Protein AF-A0A5N4BX49-F1 (afdb_monomer_lite)

Structure (mmCIF, N/CA/C/O backbone):
data_AF-A0A5N4BX49-F1
#
_entry.id   AF-A0A5N4BX49-F1
#
loop_
_atom_site.group_PDB
_atom_site.id
_atom_site.type_symbol
_atom_site.label_atom_id
_atom_site.label_alt_id
_atom_site.label_comp_id
_atom_site.label_asym_id
_atom_site.label_entity_id
_atom_site.label_seq_id
_atom_site.pdbx_PDB_ins_code
_atom_site.Cartn_x
_atom_site.Cartn_y
_atom_site.Cartn_z
_atom_site.occupancy
_atom_site.B_iso_or_equiv
_atom_site.auth_seq_id
_atom_site.auth_comp_id
_atom_site.auth_asym_id
_atom_site.auth_atom_id
_atom_site.pdbx_PDB_model_num
ATOM 1 N N . MET A 1 1 ? -0.668 6.015 39.588 1.00 76.19 1 MET A N 1
ATOM 2 C CA . MET A 1 1 ? -0.885 4.917 38.623 1.00 76.19 1 MET A CA 1
ATOM 3 C C . MET A 1 1 ? -1.974 4.041 39.209 1.00 76.19 1 MET A C 1
ATOM 5 O O . MET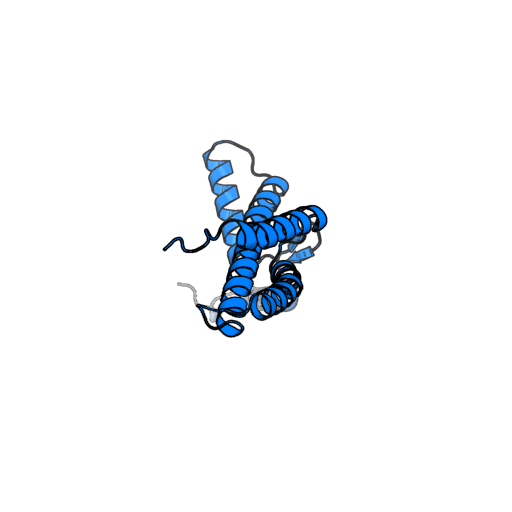 A 1 1 ? -1.855 3.705 40.378 1.00 76.19 1 MET A O 1
ATOM 9 N N . VAL A 1 2 ? -3.044 3.778 38.465 1.00 83.44 2 VAL A N 1
ATOM 10 C CA . VAL A 1 2 ? -4.118 2.864 38.890 1.00 83.44 2 VAL A CA 1
ATOM 11 C C . VAL A 1 2 ? -3.784 1.485 38.330 1.00 83.44 2 VAL A C 1
ATOM 13 O O . VAL A 1 2 ? -3.355 1.402 37.179 1.00 83.44 2 VAL A O 1
ATOM 16 N N . PHE A 1 3 ? -3.912 0.440 39.145 1.00 89.25 3 PHE A N 1
ATOM 17 C CA . PHE A 1 3 ? -3.689 -0.940 38.710 1.00 89.25 3 PHE A CA 1
ATOM 18 C C . PHE A 1 3 ? -4.985 -1.542 38.150 1.00 89.25 3 PHE A C 1
ATOM 20 O O . PHE A 1 3 ? -6.076 -1.150 38.557 1.00 89.25 3 PHE A O 1
ATOM 27 N N . GLU A 1 4 ? -4.867 -2.479 37.207 1.00 87.44 4 GLU A N 1
ATOM 28 C CA . GLU A 1 4 ? -6.012 -3.079 36.502 1.00 87.44 4 GLU A CA 1
ATOM 29 C C . GLU A 1 4 ? -7.017 -3.726 37.470 1.00 87.44 4 GLU A C 1
ATOM 31 O O . GLU A 1 4 ? -8.223 -3.587 37.304 1.00 87.44 4 GLU A O 1
ATOM 36 N N . ASP A 1 5 ? -6.526 -4.366 38.533 1.00 90.62 5 ASP A N 1
ATOM 37 C CA . ASP A 1 5 ? -7.321 -5.012 39.584 1.00 90.62 5 ASP A CA 1
ATOM 38 C C . ASP A 1 5 ? -8.099 -4.027 40.473 1.00 90.62 5 ASP A C 1
ATOM 40 O O . ASP A 1 5 ? -9.010 -4.432 41.193 1.00 90.62 5 ASP A O 1
ATOM 44 N N . GLN A 1 6 ? -7.773 -2.735 40.398 1.00 93.56 6 GLN A N 1
ATOM 45 C CA . GLN A 1 6 ? -8.472 -1.653 41.095 1.00 93.56 6 GLN A CA 1
ATOM 46 C C . GLN A 1 6 ? -9.583 -1.026 40.243 1.00 93.56 6 GLN A C 1
ATOM 48 O O . GLN A 1 6 ? -10.318 -0.166 40.733 1.00 93.56 6 GLN A O 1
ATOM 53 N N . LEU A 1 7 ? -9.709 -1.424 38.972 1.00 94.06 7 LEU A N 1
ATOM 54 C CA . LEU A 1 7 ? -10.776 -0.963 38.089 1.00 94.06 7 LEU A CA 1
ATOM 55 C C . LEU A 1 7 ? -12.075 -1.714 38.373 1.00 94.06 7 LEU A C 1
ATOM 57 O O . LEU A 1 7 ? -12.063 -2.893 38.723 1.00 94.06 7 LEU A O 1
ATOM 61 N N . ASP A 1 8 ? -13.204 -1.041 38.151 1.00 96.31 8 ASP A N 1
ATOM 62 C CA . ASP A 1 8 ? -14.521 -1.665 38.239 1.00 96.31 8 ASP A CA 1
ATOM 63 C C . ASP A 1 8 ? -14.583 -2.936 37.357 1.00 96.31 8 ASP A C 1
ATOM 65 O O . ASP A 1 8 ? -14.239 -2.876 36.171 1.00 96.31 8 ASP A O 1
ATOM 69 N N . PRO A 1 9 ? -15.025 -4.090 37.892 1.00 95.50 9 PRO A N 1
ATOM 70 C CA . PRO A 1 9 ? -15.043 -5.338 37.133 1.00 95.50 9 PRO A CA 1
ATOM 71 C C . PRO A 1 9 ? -15.864 -5.271 35.840 1.00 95.50 9 PRO A C 1
ATOM 73 O O . PRO A 1 9 ? -15.488 -5.897 34.848 1.00 95.50 9 PRO A O 1
ATOM 76 N N . LYS A 1 10 ? -16.954 -4.487 35.808 1.00 97.06 10 LYS A N 1
ATOM 77 C CA . LYS A 1 10 ? -17.750 -4.317 34.584 1.00 97.06 10 LYS A CA 1
ATOM 78 C C . LYS A 1 10 ? -16.995 -3.480 33.560 1.00 97.06 10 LYS A C 1
ATOM 80 O O . LYS A 1 10 ? -17.065 -3.783 32.375 1.00 97.06 10 LYS A O 1
ATOM 85 N N . PHE A 1 11 ? -16.247 -2.462 33.984 1.00 96.31 11 PHE A N 1
ATOM 86 C CA . PHE A 1 11 ? -15.372 -1.707 33.083 1.00 96.31 11 PHE A CA 1
ATOM 87 C C . PHE A 1 11 ? -14.301 -2.602 32.440 1.00 96.31 11 PHE A C 1
ATOM 89 O O . PHE A 1 11 ? -14.077 -2.519 31.230 1.00 96.31 11 PHE A O 1
ATOM 96 N N . GLN A 1 12 ? -13.684 -3.496 33.219 1.00 95.62 12 GLN A N 1
ATOM 97 C CA . GLN A 1 12 ? -12.710 -4.459 32.691 1.00 95.62 12 GLN A CA 1
ATOM 98 C C . GLN A 1 12 ? -13.349 -5.401 31.661 1.00 95.62 12 GLN A C 1
ATOM 100 O O . GLN A 1 12 ? -12.783 -5.639 30.595 1.00 95.62 12 GLN A O 1
ATOM 105 N N . GLU A 1 13 ? -14.541 -5.926 31.956 1.00 96.75 13 GLU A N 1
ATOM 106 C CA . GLU A 1 13 ? -15.299 -6.776 31.032 1.00 96.75 13 GLU A CA 1
ATOM 107 C C . GLU A 1 13 ? -15.642 -6.033 29.731 1.00 96.75 13 GLU A C 1
ATOM 109 O O . GLU A 1 13 ? -15.386 -6.538 28.638 1.00 96.75 13 GLU A O 1
ATOM 114 N N . GLN A 1 14 ? -16.146 -4.800 29.830 1.00 97.75 14 GLN A N 1
ATOM 115 C CA . GLN A 1 14 ? -16.474 -3.982 28.661 1.00 97.75 14 GLN A CA 1
ATOM 116 C C . GLN A 1 14 ? -15.241 -3.645 27.821 1.00 97.75 14 GLN A C 1
ATOM 118 O O . GLN A 1 14 ? -15.303 -3.715 26.596 1.00 97.75 14 GLN A O 1
ATOM 123 N N . THR A 1 15 ? -14.108 -3.344 28.455 1.00 96.50 15 THR A N 1
ATOM 124 C CA . THR A 1 15 ? -12.849 -3.075 27.746 1.00 96.50 15 THR A CA 1
ATOM 125 C C . THR A 1 15 ? -12.371 -4.311 26.985 1.00 96.50 15 THR A C 1
ATOM 127 O O . THR A 1 15 ? -11.992 -4.204 25.820 1.00 96.50 15 THR A O 1
ATOM 130 N N . LYS A 1 16 ? -12.463 -5.504 27.589 1.00 96.69 16 LYS A N 1
ATOM 131 C CA . LYS A 1 16 ? -12.139 -6.771 26.910 1.00 96.69 16 LYS A CA 1
ATOM 132 C C . LYS A 1 16 ? -13.050 -7.021 25.711 1.00 96.69 16 LYS A C 1
ATOM 134 O O . LYS A 1 16 ? -12.551 -7.357 24.640 1.00 96.69 16 LYS A O 1
ATOM 139 N N . ASN A 1 17 ? -14.356 -6.805 25.866 1.00 97.88 17 ASN A N 1
ATOM 140 C CA . ASN A 1 17 ? -15.322 -6.960 24.777 1.00 97.88 17 ASN A CA 1
ATOM 141 C C . ASN A 1 17 ? -15.053 -5.968 23.639 1.00 97.88 17 ASN A C 1
ATOM 143 O O . ASN A 1 17 ? -15.054 -6.356 22.472 1.00 97.88 17 ASN A O 1
ATOM 147 N N . PHE A 1 18 ? -14.755 -4.709 23.972 1.00 97.81 18 PHE A N 1
ATOM 148 C CA . PHE A 1 18 ? -14.369 -3.690 23.000 1.00 97.81 18 PHE A CA 1
ATOM 149 C C . PHE A 1 18 ? -13.102 -4.087 22.237 1.00 97.81 18 PHE A C 1
ATOM 151 O O . PHE A 1 18 ? -13.103 -4.086 21.008 1.00 97.81 18 PHE A O 1
ATOM 158 N N . CYS A 1 19 ? -12.033 -4.468 22.943 1.00 97.88 19 CYS A N 1
ATOM 159 C CA . CYS A 1 19 ? -10.797 -4.909 22.306 1.00 97.88 19 CYS A CA 1
ATOM 160 C C . CYS A 1 19 ? -11.042 -6.116 21.400 1.00 97.88 19 CYS A C 1
ATOM 162 O O . CYS A 1 19 ? -10.595 -6.099 20.257 1.00 97.88 19 CYS A O 1
ATOM 164 N N . SER A 1 20 ? -11.785 -7.121 21.879 1.00 98.12 20 SER A N 1
ATOM 165 C CA . SER A 1 20 ? -12.149 -8.290 21.076 1.00 98.12 20 SER A CA 1
ATOM 166 C C . SER A 1 20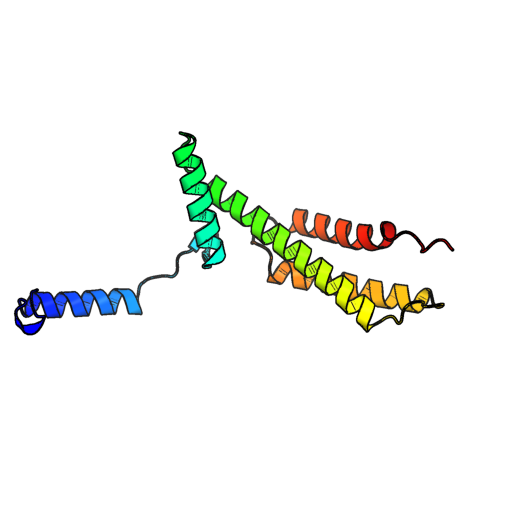 ? -12.806 -7.861 19.771 1.00 98.12 20 SER A C 1
ATOM 168 O O . SER A 1 20 ? -12.301 -8.221 18.717 1.00 98.12 20 SER A O 1
ATOM 170 N N . TYR A 1 21 ? -13.847 -7.028 19.840 1.00 98.00 21 TYR A N 1
ATOM 171 C CA . TYR A 1 21 ? -14.556 -6.525 18.665 1.00 98.00 21 TYR A CA 1
ATOM 172 C C . TYR A 1 21 ? -13.635 -5.790 17.681 1.00 98.00 21 TYR A C 1
ATOM 174 O O . TYR A 1 21 ? -13.710 -6.005 16.476 1.00 98.00 21 TYR A O 1
ATOM 182 N N . ILE A 1 22 ? -12.727 -4.938 18.166 1.00 98.06 22 ILE A N 1
ATOM 183 C CA . ILE A 1 22 ? -11.776 -4.251 17.282 1.00 98.06 22 ILE A CA 1
ATOM 184 C C . ILE A 1 22 ? -10.829 -5.248 16.601 1.00 98.06 22 ILE A C 1
ATOM 186 O O . ILE A 1 22 ? -10.563 -5.107 15.412 1.00 98.06 22 ILE A O 1
ATOM 190 N N . PHE A 1 23 ? -10.331 -6.263 17.309 1.00 97.06 23 PHE A N 1
ATOM 191 C CA . PHE A 1 23 ? -9.426 -7.252 16.716 1.00 97.06 23 PHE A CA 1
ATOM 192 C C . PHE A 1 23 ? -10.123 -8.221 15.755 1.00 97.06 23 PHE A C 1
ATOM 194 O O . PHE A 1 23 ? -9.472 -8.713 14.834 1.00 97.06 23 PHE A O 1
ATOM 201 N N . THR A 1 24 ? -11.412 -8.506 15.956 1.00 97.19 24 THR A N 1
ATOM 202 C CA . THR A 1 24 ? -12.162 -9.472 15.141 1.00 97.19 24 THR A CA 1
ATOM 203 C C . THR A 1 24 ? -12.906 -8.832 13.976 1.00 97.19 24 THR A C 1
ATOM 205 O O . THR A 1 24 ? -12.914 -9.393 12.884 1.00 97.19 24 THR A O 1
ATOM 208 N N . ASP A 1 25 ? -13.510 -7.661 14.184 1.00 96.75 25 ASP A N 1
ATOM 209 C CA . ASP A 1 25 ? -14.509 -7.096 13.270 1.00 96.75 25 ASP A CA 1
ATOM 210 C C . ASP A 1 25 ? -14.082 -5.767 12.629 1.00 96.75 25 ASP A C 1
ATOM 212 O O . ASP A 1 25 ? -14.727 -5.297 11.682 1.00 96.75 25 ASP A O 1
ATOM 216 N N . ALA A 1 26 ? -13.004 -5.126 13.103 1.00 95.06 26 ALA A N 1
ATOM 217 C CA . ALA A 1 26 ? -12.542 -3.890 12.482 1.00 95.06 26 ALA A CA 1
ATOM 218 C C . ALA A 1 26 ? -12.061 -4.152 11.050 1.00 95.06 26 ALA A C 1
ATOM 220 O O . ALA A 1 26 ? -11.151 -4.938 10.787 1.00 95.06 26 ALA A O 1
ATOM 221 N N . ARG A 1 27 ? -12.667 -3.441 10.098 1.00 93.94 27 ARG A N 1
ATOM 222 C CA . ARG A 1 27 ? -12.322 -3.563 8.682 1.00 93.94 27 ARG A CA 1
ATOM 223 C C . ARG A 1 27 ? -11.041 -2.808 8.366 1.00 93.94 27 ARG A C 1
ATOM 225 O O . ARG A 1 27 ? -10.838 -1.680 8.819 1.00 93.94 27 ARG A O 1
ATOM 232 N N . THR A 1 28 ? -10.225 -3.398 7.499 1.00 93.38 28 THR A N 1
ATOM 233 C CA . THR A 1 28 ? -9.092 -2.710 6.881 1.00 93.38 28 THR A CA 1
ATOM 234 C C . THR A 1 28 ? -9.571 -1.447 6.170 1.00 93.38 28 THR A C 1
ATOM 236 O O . THR A 1 28 ? -10.600 -1.444 5.491 1.00 93.38 28 THR A O 1
ATOM 239 N N . LYS A 1 29 ? -8.817 -0.356 6.320 1.00 92.56 29 LYS A N 1
ATOM 240 C CA . LYS A 1 29 ? -9.132 0.908 5.659 1.00 92.56 29 LYS A CA 1
ATOM 241 C C . LYS A 1 29 ? -9.034 0.745 4.143 1.00 92.56 29 LYS A C 1
ATOM 243 O O . LYS A 1 29 ? -8.000 0.323 3.626 1.00 92.56 29 LYS A O 1
ATOM 248 N N . THR A 1 30 ? -10.083 1.162 3.444 1.00 90.06 30 THR A N 1
ATOM 249 C CA . THR A 1 30 ? -10.109 1.237 1.982 1.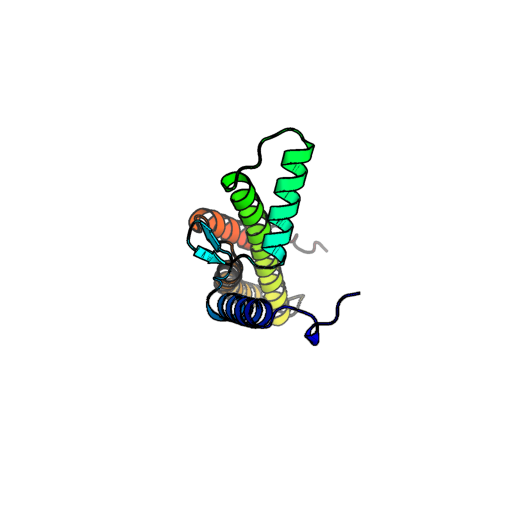00 90.06 30 THR A CA 1
ATOM 250 C C . THR A 1 30 ? -10.386 2.660 1.492 1.00 90.06 30 THR A C 1
ATOM 252 O O . THR A 1 30 ? -10.932 3.492 2.227 1.00 90.06 30 THR A O 1
ATOM 255 N N . LEU A 1 31 ? -9.982 2.935 0.253 1.00 85.56 31 LEU A N 1
ATOM 256 C CA . LEU A 1 31 ? -10.346 4.121 -0.526 1.00 85.56 31 LEU A CA 1
ATOM 257 C C . LEU A 1 31 ? -11.575 3.821 -1.399 1.00 85.56 31 LEU A C 1
ATOM 259 O O . LEU A 1 31 ? -12.211 2.770 -1.249 1.00 85.56 31 LEU A O 1
ATOM 263 N N . THR A 1 32 ? -11.917 4.751 -2.291 1.00 77.62 32 THR A N 1
ATOM 264 C CA . THR A 1 32 ? -12.882 4.518 -3.373 1.00 77.62 32 THR A CA 1
ATOM 265 C C . THR A 1 32 ? -12.526 3.232 -4.134 1.00 77.62 32 THR A C 1
ATOM 267 O O . THR A 1 32 ? -11.369 2.806 -4.156 1.00 77.62 32 THR A O 1
ATOM 270 N N . GLU A 1 33 ? -13.535 2.545 -4.677 1.00 72.12 33 GLU A N 1
ATOM 271 C CA . GLU A 1 33 ? -13.363 1.274 -5.407 1.00 72.12 33 GLU A CA 1
ATOM 272 C C . GLU A 1 33 ? -12.779 0.099 -4.588 1.00 72.12 33 GLU A C 1
ATOM 274 O O . GLU A 1 33 ? -12.348 -0.916 -5.142 1.00 72.12 33 GLU A O 1
ATOM 279 N N . GLY A 1 34 ? -12.765 0.205 -3.252 1.00 77.25 34 GLY A N 1
ATOM 280 C CA . GLY A 1 34 ? -12.343 -0.883 -2.361 1.00 77.25 34 GLY A CA 1
ATOM 281 C C . GLY A 1 34 ? -10.829 -1.100 -2.295 1.00 77.25 34 GLY A C 1
ATOM 282 O O . GLY A 1 34 ? -10.381 -2.149 -1.835 1.00 77.25 34 GLY A O 1
ATOM 283 N N . ILE A 1 35 ? -10.025 -0.126 -2.735 1.00 80.69 35 ILE A N 1
ATOM 284 C CA . ILE A 1 35 ? -8.561 -0.228 -2.706 1.00 80.69 35 ILE A CA 1
ATOM 285 C C . ILE A 1 35 ? -8.075 -0.185 -1.256 1.00 80.69 35 ILE A C 1
ATOM 287 O O . ILE A 1 35 ? -8.297 0.803 -0.555 1.00 80.69 35 ILE A O 1
ATOM 291 N N . MET A 1 36 ? -7.407 -1.246 -0.801 1.00 87.50 36 MET A N 1
ATOM 292 C CA . MET A 1 36 ? -6.842 -1.308 0.549 1.00 87.50 36 MET A CA 1
ATOM 293 C C . MET A 1 36 ? -5.706 -0.298 0.724 1.00 87.50 36 MET A C 1
ATOM 295 O O . MET A 1 36 ? -4.801 -0.206 -0.104 1.00 87.50 36 MET A O 1
ATOM 299 N N . VAL A 1 37 ? -5.727 0.434 1.837 1.00 89.62 37 VAL A N 1
ATOM 300 C CA . VAL A 1 37 ? -4.681 1.402 2.174 1.00 89.62 37 VAL A CA 1
ATOM 301 C C . VAL A 1 37 ? -3.504 0.681 2.826 1.00 89.62 37 VAL A C 1
ATOM 303 O O . VAL A 1 37 ? -3.617 0.151 3.930 1.00 89.62 37 VAL A O 1
ATOM 306 N N . THR A 1 38 ? -2.357 0.687 2.150 1.00 90.69 38 THR A N 1
ATOM 307 C CA . THR A 1 38 ? -1.083 0.195 2.696 1.00 90.69 38 THR A CA 1
ATOM 308 C C . THR A 1 38 ? -0.434 1.241 3.609 1.00 90.69 38 THR A C 1
ATOM 310 O O . THR A 1 38 ? -0.828 2.406 3.612 1.00 90.69 38 THR A O 1
ATOM 313 N N . GLY A 1 39 ? 0.613 0.871 4.355 1.00 92.19 39 GLY A N 1
ATOM 314 C CA . GLY A 1 39 ? 1.372 1.834 5.168 1.00 92.19 39 GLY A CA 1
ATOM 315 C C . GLY A 1 39 ? 1.983 2.979 4.344 1.00 92.19 39 GLY A C 1
ATOM 316 O O . GLY A 1 39 ? 1.910 4.139 4.750 1.00 92.19 39 GLY A O 1
ATOM 317 N N . LYS A 1 40 ? 2.518 2.675 3.150 1.00 89.62 40 LYS A N 1
ATOM 318 C CA . LYS A 1 40 ? 3.006 3.685 2.194 1.00 89.62 40 LYS A CA 1
ATOM 319 C C . LYS A 1 40 ? 1.863 4.592 1.729 1.00 89.62 40 LYS A C 1
ATOM 321 O O . LYS A 1 40 ? 2.008 5.810 1.780 1.00 89.62 40 LYS A O 1
ATOM 326 N N . GLY A 1 41 ? 0.716 4.007 1.378 1.00 90.12 41 GLY A N 1
ATOM 327 C CA . GLY A 1 41 ? -0.470 4.767 0.987 1.00 90.12 41 GLY A CA 1
ATOM 328 C C . GLY A 1 41 ? -0.968 5.693 2.097 1.00 90.12 41 GLY A C 1
ATOM 329 O O . GLY A 1 41 ? -1.228 6.867 1.850 1.00 90.12 41 GLY A O 1
ATOM 330 N N . LEU A 1 42 ? -1.017 5.209 3.341 1.00 93.81 42 LEU A N 1
ATOM 331 C CA . LEU A 1 42 ? -1.409 6.013 4.498 1.00 93.81 42 LEU A CA 1
ATOM 332 C C . LEU A 1 42 ? -0.460 7.195 4.714 1.00 93.81 42 LEU A C 1
ATOM 334 O O . LEU A 1 42 ? -0.926 8.305 4.961 1.00 93.81 42 LEU A O 1
ATOM 338 N N . ARG A 1 43 ? 0.857 6.981 4.584 1.00 94.44 43 ARG A N 1
ATOM 339 C CA . ARG A 1 43 ? 1.850 8.060 4.672 1.00 94.44 43 ARG A CA 1
ATOM 340 C C . ARG A 1 43 ? 1.573 9.149 3.638 1.00 94.44 43 ARG A C 1
ATOM 342 O O . ARG A 1 43 ? 1.553 10.318 4.009 1.00 94.44 43 ARG A O 1
ATOM 349 N N . THR A 1 44 ? 1.344 8.777 2.380 1.00 91.94 44 THR A N 1
ATOM 350 C CA . THR A 1 44 ? 1.030 9.736 1.312 1.00 91.94 44 THR A CA 1
ATOM 351 C C . THR A 1 44 ? -0.227 10.533 1.643 1.00 91.94 44 THR A C 1
ATOM 353 O O . THR A 1 44 ? -0.186 11.758 1.614 1.00 91.94 44 THR A O 1
ATOM 356 N N . LEU A 1 45 ? -1.309 9.863 2.059 1.00 93.06 45 LEU A N 1
ATOM 357 C CA . LEU A 1 45 ? -2.561 10.529 2.439 1.00 93.06 45 LEU A CA 1
ATOM 358 C C . LEU A 1 45 ? -2.356 11.531 3.585 1.00 93.06 45 LEU A C 1
ATOM 360 O O . LEU A 1 45 ? -2.845 12.656 3.513 1.00 93.06 45 LEU A O 1
ATOM 364 N N . VAL A 1 46 ? -1.619 11.142 4.632 1.00 95.12 46 VAL A N 1
ATOM 365 C CA . VAL A 1 46 ? -1.327 12.015 5.780 1.00 95.12 46 VAL A CA 1
ATOM 366 C C . VAL A 1 46 ? -0.529 13.243 5.348 1.00 95.12 46 VAL A C 1
ATOM 368 O O . VAL A 1 46 ? -0.903 14.354 5.712 1.00 95.12 46 VAL A O 1
ATOM 371 N N . VAL A 1 47 ? 0.533 13.061 4.557 1.00 95.06 47 VAL A N 1
ATOM 372 C CA . VAL A 1 47 ? 1.360 14.172 4.057 1.00 95.06 47 VAL A CA 1
ATOM 373 C C . VAL A 1 47 ? 0.525 15.116 3.194 1.00 95.06 47 VAL A C 1
ATOM 375 O O . VAL A 1 47 ? 0.476 16.307 3.482 1.00 95.06 47 VAL A O 1
ATOM 378 N N . THR A 1 48 ? -0.222 14.593 2.215 1.00 93.88 48 THR A N 1
ATOM 379 C CA . THR A 1 48 ? -1.066 15.416 1.336 1.00 93.88 48 THR A CA 1
ATOM 380 C C . THR A 1 48 ? -2.100 16.219 2.123 1.00 93.88 48 THR A C 1
ATOM 382 O O . THR A 1 48 ? -2.315 17.399 1.838 1.00 93.88 48 THR A O 1
ATOM 385 N N . TYR A 1 49 ? -2.732 15.618 3.134 1.00 95.38 49 TYR A N 1
ATOM 386 C CA . TYR A 1 49 ? -3.683 16.338 3.975 1.00 95.38 49 TYR A CA 1
ATOM 387 C C . TYR A 1 49 ? -3.024 17.415 4.830 1.00 95.38 49 TYR A C 1
ATOM 389 O O . TYR A 1 49 ? -3.546 18.527 4.878 1.00 95.38 49 TYR A O 1
ATOM 397 N N . LEU A 1 50 ? -1.888 17.125 5.467 1.00 96.31 50 LEU A N 1
ATOM 398 C CA . LEU A 1 50 ? -1.171 18.113 6.272 1.00 96.31 50 LEU A CA 1
ATOM 399 C C . LEU A 1 50 ? -0.693 19.293 5.425 1.00 96.31 50 LEU A C 1
ATOM 401 O O . LEU A 1 50 ? -0.916 20.435 5.817 1.00 96.31 50 LEU A O 1
ATOM 405 N N . ASP A 1 51 ? -0.123 19.041 4.249 1.00 95.75 51 ASP A N 1
ATOM 406 C CA . ASP A 1 51 ? 0.327 20.099 3.339 1.00 95.75 51 ASP A CA 1
ATOM 407 C C . ASP A 1 51 ? -0.848 20.972 2.875 1.00 95.75 51 ASP A C 1
ATOM 409 O O . ASP A 1 51 ? -0.763 22.202 2.878 1.00 95.75 51 ASP A O 1
ATOM 413 N N . THR A 1 52 ? -1.989 20.346 2.563 1.00 95.31 52 THR A N 1
ATOM 414 C CA . THR A 1 52 ? -3.209 21.067 2.169 1.00 95.31 52 THR A CA 1
ATOM 415 C C . THR A 1 52 ? -3.717 21.958 3.307 1.00 95.31 52 THR A C 1
ATOM 417 O O . THR A 1 52 ? -3.973 23.140 3.078 1.00 95.31 52 THR A O 1
ATOM 420 N N . ILE A 1 53 ? -3.788 21.440 4.541 1.00 96.50 53 ILE A N 1
ATOM 421 C CA . ILE A 1 53 ? -4.200 22.214 5.728 1.00 96.50 53 ILE A CA 1
ATOM 422 C C . ILE A 1 53 ? -3.237 23.374 5.979 1.00 96.50 53 ILE A C 1
ATOM 424 O O . ILE A 1 53 ? -3.674 24.508 6.167 1.00 96.50 53 ILE A O 1
ATOM 428 N N . ASN A 1 54 ? -1.930 23.106 5.950 1.00 97.75 54 ASN A N 1
ATOM 429 C CA . ASN A 1 54 ? -0.896 24.107 6.205 1.00 97.75 54 ASN A CA 1
ATOM 430 C C . ASN A 1 54 ? -0.888 25.221 5.147 1.00 97.75 54 ASN A C 1
ATOM 432 O O . ASN A 1 54 ? -0.500 26.346 5.448 1.00 97.75 54 ASN A O 1
ATOM 436 N N . SER A 1 55 ? -1.360 24.935 3.930 1.00 97.06 55 SER A N 1
ATOM 437 C CA . SER A 1 55 ? -1.552 25.935 2.872 1.00 97.06 55 SER A CA 1
ATOM 438 C C . SER A 1 55 ? -2.831 26.779 3.018 1.00 97.06 55 SER A C 1
ATOM 440 O O . SER A 1 55 ? -3.038 27.715 2.249 1.00 97.06 55 SER A O 1
ATOM 442 N N . GLY A 1 56 ? -3.705 26.462 3.981 1.00 95.75 56 GLY A N 1
ATOM 443 C CA . GLY A 1 56 ? -5.007 27.113 4.172 1.00 95.75 56 GLY A CA 1
ATOM 444 C C . GLY A 1 56 ? -6.119 26.598 3.247 1.00 95.75 56 GLY A C 1
ATOM 445 O O . GLY A 1 56 ? -7.238 27.109 3.287 1.00 95.75 56 GLY A O 1
ATOM 446 N N . ALA A 1 57 ? -5.836 25.586 2.424 1.00 96.31 57 ALA A N 1
ATOM 447 C CA . ALA A 1 57 ? -6.818 24.932 1.569 1.00 96.31 57 ALA A CA 1
ATOM 448 C C . ALA A 1 57 ? -7.588 23.829 2.321 1.00 96.31 57 ALA A C 1
ATOM 450 O O . ALA A 1 57 ? -7.174 23.341 3.371 1.00 96.31 57 ALA A O 1
ATOM 451 N N . VAL A 1 58 ? -8.729 23.411 1.764 1.00 95.38 58 VAL A N 1
ATOM 452 C CA . VAL A 1 58 ? -9.567 22.349 2.344 1.00 95.38 58 VAL A CA 1
ATOM 453 C C . VAL A 1 58 ? -9.122 20.981 1.811 1.00 95.38 58 VAL A C 1
ATOM 455 O O . VAL A 1 58 ? -9.186 20.767 0.597 1.00 95.38 58 VAL A O 1
ATOM 458 N N . PRO A 1 59 ? -8.727 20.035 2.682 1.00 94.06 59 PRO A N 1
ATOM 459 C CA . PRO A 1 59 ? -8.424 18.662 2.290 1.00 94.06 59 PRO A CA 1
ATOM 460 C C . PRO A 1 59 ? -9.627 17.973 1.655 1.00 94.06 59 PRO A C 1
ATOM 462 O O . PRO A 1 59 ? -10.716 17.951 2.230 1.00 94.06 59 PRO A O 1
ATOM 465 N N . ARG A 1 60 ? -9.420 17.377 0.482 1.00 91.38 60 ARG A N 1
ATOM 466 C CA . ARG A 1 60 ? -10.425 16.573 -0.220 1.00 91.38 60 ARG A CA 1
ATOM 467 C C . ARG A 1 60 ? -9.882 15.179 -0.467 1.00 91.38 60 ARG A C 1
ATOM 469 O O . ARG A 1 60 ? -8.709 15.034 -0.817 1.00 91.38 60 ARG A O 1
ATOM 476 N N . LEU A 1 61 ? -10.728 14.171 -0.269 1.00 87.38 61 LEU A N 1
ATOM 477 C CA . LEU A 1 61 ? -10.335 12.774 -0.437 1.00 87.38 61 LEU A CA 1
ATOM 478 C C . LEU A 1 61 ? -9.925 12.504 -1.881 1.00 87.38 61 LEU A C 1
ATOM 480 O O . LEU A 1 61 ? -8.921 11.843 -2.109 1.00 87.38 61 LEU A O 1
ATOM 484 N N . GLU A 1 62 ? -10.663 13.065 -2.831 1.00 86.25 62 GLU A N 1
ATOM 485 C CA . GLU A 1 62 ? -10.448 12.901 -4.265 1.00 86.25 62 GLU A CA 1
ATOM 486 C C . GLU A 1 62 ? -9.032 13.344 -4.646 1.00 86.25 62 GLU A C 1
ATOM 488 O O . GLU A 1 62 ? -8.275 12.564 -5.210 1.00 86.25 62 GLU A O 1
ATOM 493 N N . ASN A 1 63 ? -8.619 14.541 -4.214 1.00 85.62 63 ASN A N 1
ATOM 494 C CA . ASN A 1 63 ? -7.278 15.064 -4.486 1.00 85.62 63 ASN A CA 1
ATOM 495 C C . ASN A 1 63 ? -6.177 14.179 -3.879 1.00 85.62 63 ASN A C 1
ATOM 497 O O . ASN A 1 63 ? -5.144 13.955 -4.504 1.00 85.62 63 ASN A O 1
ATOM 501 N N . ALA A 1 64 ? -6.384 13.674 -2.660 1.00 87.62 64 ALA A N 1
ATOM 502 C CA . ALA A 1 64 ? -5.412 12.809 -1.995 1.00 87.62 64 ALA A CA 1
ATOM 503 C C . ALA A 1 64 ? -5.307 11.430 -2.668 1.00 87.62 64 ALA A C 1
ATOM 505 O O . ALA A 1 64 ? -4.210 10.881 -2.777 1.00 87.62 64 ALA A O 1
ATOM 506 N N . VAL A 1 65 ? -6.432 10.888 -3.149 1.00 86.62 65 VAL A N 1
ATOM 507 C CA . VAL A 1 65 ? -6.476 9.646 -3.932 1.00 86.62 65 VAL A CA 1
ATOM 508 C C . VAL A 1 65 ? -5.765 9.830 -5.271 1.00 86.62 65 VAL A C 1
ATOM 510 O O . VAL A 1 65 ? -4.931 8.994 -5.603 1.00 86.62 65 VAL A O 1
ATOM 513 N N . THR A 1 66 ? -5.996 10.934 -5.986 1.00 85.06 66 THR A N 1
ATOM 514 C CA . THR A 1 66 ? -5.305 11.231 -7.252 1.00 85.06 66 THR A CA 1
ATOM 515 C C . THR A 1 66 ? -3.790 11.340 -7.063 1.00 85.06 66 THR A C 1
ATOM 517 O O . THR A 1 66 ? -3.031 10.707 -7.795 1.00 85.06 66 THR A O 1
ATOM 520 N N . THR A 1 67 ? -3.321 12.075 -6.047 1.00 86.12 67 THR A N 1
ATOM 521 C CA . THR A 1 67 ? -1.882 12.166 -5.733 1.00 86.12 67 THR A CA 1
ATOM 522 C C . THR A 1 67 ? -1.288 10.795 -5.404 1.00 86.12 67 THR A C 1
ATOM 524 O O . THR A 1 67 ? -0.188 10.460 -5.847 1.00 86.12 67 THR A O 1
ATOM 527 N N . LEU A 1 68 ? -2.015 9.975 -4.637 1.00 87.81 68 LEU A N 1
ATOM 528 C CA . LEU A 1 68 ? -1.593 8.613 -4.328 1.00 87.81 68 LEU A CA 1
ATOM 529 C C . LEU A 1 68 ? -1.504 7.748 -5.592 1.00 87.81 68 LEU A C 1
ATOM 531 O O . LEU A 1 68 ? -0.513 7.040 -5.766 1.00 87.81 68 LEU A O 1
ATOM 535 N N . ALA A 1 69 ? -2.501 7.826 -6.474 1.00 84.38 69 ALA A N 1
ATOM 536 C CA . ALA A 1 69 ? -2.531 7.079 -7.724 1.00 84.38 69 ALA A CA 1
ATOM 537 C C . ALA A 1 69 ? -1.334 7.437 -8.610 1.00 84.38 69 ALA A C 1
ATOM 539 O O . ALA A 1 69 ? -0.622 6.545 -9.063 1.00 84.38 69 ALA A O 1
ATOM 540 N N . GLN A 1 70 ? -1.048 8.729 -8.783 1.00 82.69 70 GLN A N 1
ATOM 541 C CA . GLN A 1 70 ? 0.112 9.208 -9.539 1.00 82.69 70 GLN A CA 1
ATOM 542 C C . GLN A 1 70 ? 1.432 8.657 -8.986 1.00 82.69 70 GLN A C 1
ATOM 544 O O . GLN A 1 70 ? 2.258 8.153 -9.748 1.00 82.69 70 GLN A O 1
ATOM 549 N N . LEU A 1 71 ? 1.623 8.704 -7.663 1.00 85.62 71 LEU A N 1
ATOM 550 C CA . LEU A 1 71 ? 2.854 8.232 -7.027 1.00 85.62 71 LEU A CA 1
ATOM 551 C C . LEU A 1 71 ? 3.032 6.712 -7.151 1.00 85.62 71 LEU A C 1
ATOM 553 O O . LEU A 1 71 ? 4.127 6.240 -7.458 1.00 85.62 71 LEU A O 1
ATOM 557 N N . GLU A 1 72 ? 1.978 5.934 -6.896 1.00 84.00 72 GLU A N 1
ATOM 558 C CA . GLU A 1 72 ? 2.045 4.472 -7.000 1.00 84.00 72 GLU A CA 1
ATOM 559 C C . GLU A 1 72 ? 2.187 4.015 -8.459 1.00 84.00 72 GLU A C 1
ATOM 561 O O . GLU A 1 72 ? 2.995 3.133 -8.740 1.00 84.00 72 GLU A O 1
ATOM 566 N N . ASN A 1 73 ? 1.499 4.661 -9.405 1.00 83.62 73 ASN A N 1
ATOM 567 C CA . ASN A 1 73 ? 1.619 4.354 -10.832 1.00 83.62 73 ASN A CA 1
ATOM 568 C C . ASN A 1 73 ? 3.003 4.704 -11.385 1.00 83.62 73 ASN A C 1
ATOM 570 O O . ASN A 1 73 ? 3.575 3.913 -12.129 1.00 83.62 73 ASN A O 1
ATOM 574 N N . SER A 1 74 ? 3.582 5.837 -10.982 1.00 83.19 74 SER A N 1
ATOM 575 C CA . SER A 1 74 ? 4.962 6.186 -11.339 1.00 83.19 74 SER A CA 1
ATOM 576 C C . SER A 1 74 ? 5.963 5.165 -10.786 1.00 83.19 74 SER A C 1
ATOM 578 O O . SER A 1 74 ? 6.849 4.710 -11.509 1.00 83.19 74 SER A O 1
ATOM 580 N N . ALA A 1 75 ? 5.782 4.721 -9.539 1.00 84.88 75 ALA A N 1
ATOM 581 C CA . ALA A 1 75 ? 6.612 3.664 -8.968 1.00 84.88 75 ALA A CA 1
ATOM 582 C C . ALA A 1 75 ? 6.433 2.317 -9.695 1.00 84.88 75 ALA A C 1
ATOM 584 O O . ALA A 1 75 ? 7.402 1.579 -9.864 1.00 84.88 75 ALA A O 1
ATOM 585 N N . ALA A 1 76 ? 5.216 1.990 -10.137 1.00 83.94 76 ALA A N 1
ATOM 586 C CA . ALA A 1 76 ? 4.940 0.788 -10.919 1.00 83.94 76 ALA A CA 1
ATOM 587 C C . ALA A 1 76 ? 5.598 0.837 -12.307 1.00 83.94 76 ALA A C 1
ATOM 589 O O . ALA A 1 76 ? 6.152 -0.170 -12.744 1.00 83.94 76 ALA A O 1
ATOM 590 N N . ILE A 1 77 ? 5.597 2.001 -12.967 1.00 81.50 77 ILE A N 1
ATOM 591 C CA . ILE A 1 77 ? 6.328 2.229 -14.222 1.00 81.50 77 ILE A CA 1
ATOM 592 C C . ILE A 1 77 ? 7.822 1.976 -14.012 1.00 81.50 77 ILE A C 1
ATOM 594 O O . ILE A 1 77 ? 8.409 1.195 -14.753 1.00 81.50 77 ILE A O 1
ATOM 598 N N . GLN A 1 78 ? 8.424 2.558 -12.968 1.00 83.56 78 GLN A N 1
ATOM 599 C CA . GLN A 1 78 ? 9.852 2.364 -12.701 1.00 83.56 78 GLN A CA 1
ATOM 600 C C . GLN A 1 78 ? 10.197 0.896 -12.424 1.00 83.56 78 GLN A C 1
ATOM 602 O O . GLN A 1 78 ? 11.251 0.414 -12.821 1.00 83.56 78 GLN A O 1
ATOM 607 N N . LYS A 1 79 ? 9.312 0.156 -11.748 1.00 85.75 79 LYS A N 1
ATOM 608 C CA . LYS A 1 79 ? 9.507 -1.286 -11.543 1.00 85.75 79 LYS A CA 1
ATOM 609 C C . LYS A 1 79 ? 9.464 -2.070 -12.851 1.00 85.75 79 LYS A C 1
ATOM 611 O O . LYS A 1 79 ? 10.272 -2.974 -13.025 1.00 85.75 79 LYS A O 1
ATOM 616 N N . ALA A 1 80 ? 8.529 -1.746 -13.740 1.00 82.00 80 ALA A N 1
ATOM 617 C CA . ALA A 1 80 ? 8.434 -2.390 -15.045 1.00 82.00 80 ALA A CA 1
ATOM 618 C C . ALA A 1 80 ? 9.662 -2.082 -15.921 1.00 82.00 80 ALA A C 1
ATOM 620 O O . ALA A 1 80 ? 10.172 -2.979 -16.586 1.00 82.00 80 ALA A O 1
ATOM 621 N N . ASP A 1 81 ? 10.172 -0.850 -15.861 1.00 82.44 81 ASP A N 1
ATOM 622 C CA . ASP A 1 81 ? 11.411 -0.421 -16.521 1.00 82.44 81 ASP A CA 1
ATOM 623 C C . ASP A 1 81 ? 12.651 -1.164 -15.988 1.00 82.44 81 ASP A C 1
ATOM 625 O O . ASP A 1 81 ? 13.433 -1.736 -16.752 1.00 82.44 81 ASP A O 1
ATOM 629 N N . ASN A 1 82 ? 12.788 -1.258 -14.662 1.00 86.25 82 ASN A N 1
ATOM 630 C CA . ASN A 1 82 ? 13.867 -2.027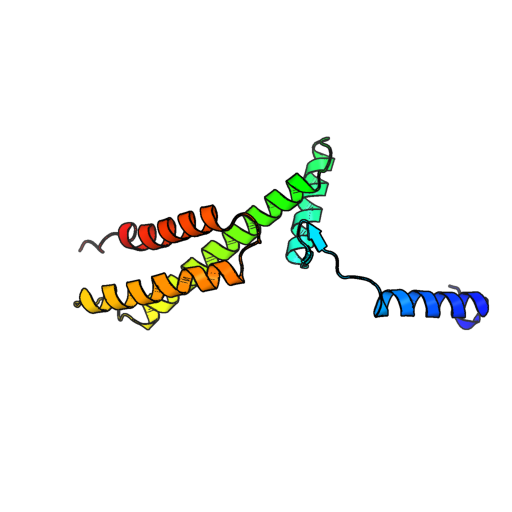 -14.042 1.00 86.25 82 ASN A CA 1
ATOM 631 C C . ASN A 1 82 ? 13.792 -3.510 -14.435 1.00 86.25 82 ASN A C 1
ATOM 633 O O . ASN A 1 82 ? 14.807 -4.088 -14.817 1.00 86.25 82 ASN A O 1
ATOM 637 N N . HIS A 1 83 ? 12.593 -4.108 -14.404 1.00 86.69 83 HIS A N 1
ATOM 638 C CA . HIS A 1 83 ? 12.372 -5.493 -14.839 1.00 86.69 83 HIS A CA 1
ATOM 639 C C . HIS A 1 83 ? 12.793 -5.692 -16.295 1.00 86.69 83 HIS A C 1
ATOM 641 O O . HIS A 1 83 ? 13.506 -6.641 -16.605 1.00 86.69 83 HIS A O 1
ATOM 647 N N . TYR A 1 84 ? 12.396 -4.784 -17.188 1.00 85.31 84 TYR A N 1
ATOM 648 C CA . TYR A 1 84 ? 12.811 -4.823 -18.588 1.00 85.31 84 TYR A CA 1
ATOM 649 C C . TYR A 1 84 ? 14.343 -4.804 -18.717 1.00 85.31 84 TYR A C 1
ATOM 651 O O . TYR A 1 84 ? 14.919 -5.672 -19.374 1.00 85.31 84 TYR A O 1
ATOM 659 N N . SER A 1 85 ? 15.006 -3.856 -18.050 1.00 83.88 85 SER A N 1
ATOM 660 C CA . SER A 1 85 ? 16.462 -3.683 -18.112 1.00 83.88 85 SER A CA 1
ATOM 661 C C . SER A 1 85 ? 17.218 -4.906 -17.578 1.00 83.88 85 SER A C 1
ATOM 663 O O . SER A 1 85 ? 18.170 -5.376 -18.203 1.00 83.88 85 SER A O 1
ATOM 665 N N . GLU A 1 86 ? 16.767 -5.466 -16.455 1.00 87.44 86 GLU A N 1
ATOM 666 C CA . GLU A 1 86 ? 17.342 -6.674 -15.858 1.00 87.44 86 GLU A CA 1
ATOM 667 C C . GLU A 1 86 ? 17.167 -7.901 -16.763 1.00 87.44 86 GLU A C 1
ATOM 669 O O . GLU A 1 86 ? 18.119 -8.655 -16.968 1.00 87.44 86 GLU A O 1
ATOM 674 N N . GLN A 1 87 ? 15.983 -8.089 -17.351 1.00 85.56 87 GLN A N 1
ATOM 675 C CA . GLN A 1 87 ? 15.709 -9.222 -18.238 1.00 85.56 87 GLN A CA 1
ATOM 676 C C . GLN A 1 87 ? 16.522 -9.148 -19.534 1.00 85.56 87 GLN A C 1
ATOM 678 O O . GLN A 1 87 ? 17.035 -10.171 -19.991 1.00 85.56 87 GLN A O 1
ATOM 683 N N . ILE A 1 88 ? 16.684 -7.955 -20.115 1.00 83.38 88 ILE A N 1
ATOM 684 C CA . ILE A 1 88 ? 17.547 -7.751 -21.286 1.00 83.38 88 ILE A CA 1
ATOM 685 C C . ILE A 1 88 ? 19.002 -8.091 -20.949 1.00 83.38 88 ILE A C 1
ATOM 687 O O . ILE A 1 88 ? 19.624 -8.854 -21.685 1.00 83.38 88 ILE A O 1
ATOM 691 N N . ALA A 1 89 ? 19.524 -7.606 -19.819 1.00 85.38 89 ALA A N 1
ATOM 692 C CA . ALA A 1 89 ? 20.897 -7.884 -19.391 1.00 85.38 89 ALA A CA 1
ATOM 693 C C . ALA A 1 89 ? 21.157 -9.374 -19.093 1.00 85.38 89 ALA A C 1
ATOM 695 O O . ALA A 1 89 ? 22.282 -9.846 -19.234 1.00 85.38 89 ALA A O 1
ATOM 696 N N . GLN A 1 90 ? 20.132 -10.126 -18.683 1.00 86.94 90 GLN A N 1
ATOM 697 C CA . GLN A 1 90 ? 20.236 -11.574 -18.469 1.00 86.94 90 GLN A CA 1
ATOM 698 C C . GLN A 1 90 ? 20.167 -12.382 -19.772 1.00 86.94 90 GLN A C 1
ATOM 700 O O . GLN A 1 90 ? 20.768 -13.452 -19.860 1.00 86.94 90 GLN A O 1
ATOM 705 N N . ARG A 1 91 ? 19.402 -11.908 -20.762 1.00 85.25 91 ARG A N 1
ATOM 706 C CA . ARG A 1 91 ? 19.136 -12.630 -22.019 1.00 85.25 91 ARG A CA 1
ATOM 707 C C . ARG A 1 91 ? 20.151 -12.324 -23.114 1.00 85.25 91 ARG A C 1
ATOM 709 O O . ARG A 1 91 ? 20.349 -13.160 -23.988 1.00 85.25 91 ARG A O 1
ATOM 716 N N . VAL A 1 92 ? 20.776 -11.150 -23.068 1.00 85.19 92 VAL A N 1
ATOM 717 C CA . VAL A 1 92 ? 21.713 -10.672 -24.086 1.00 85.19 92 VAL A CA 1
ATOM 718 C C . VAL A 1 92 ? 23.078 -10.443 -23.450 1.00 85.19 92 VAL A C 1
ATOM 720 O O . VAL A 1 92 ? 23.211 -9.700 -22.480 1.00 85.19 92 VAL A O 1
ATOM 723 N N . SER A 1 93 ? 24.114 -11.060 -24.018 1.00 83.56 93 SER A N 1
ATOM 724 C CA . SER A 1 93 ? 25.495 -10.727 -23.678 1.00 83.56 93 SER A CA 1
ATOM 725 C C . SER A 1 93 ? 25.919 -9.515 -24.500 1.00 83.56 93 SER A C 1
ATOM 727 O O . SER A 1 93 ? 25.903 -9.571 -25.726 1.00 83.56 93 SER A O 1
ATOM 729 N N . PHE A 1 94 ? 26.255 -8.411 -23.834 1.00 79.94 94 PHE A N 1
ATOM 730 C CA . PHE A 1 94 ? 26.719 -7.200 -24.508 1.00 79.94 94 PHE A CA 1
ATOM 731 C C . PHE A 1 94 ? 28.256 -7.136 -24.562 1.00 79.94 94 PHE A C 1
ATOM 733 O O . PHE A 1 94 ? 28.901 -7.445 -23.554 1.00 79.94 94 PHE A O 1
ATOM 740 N N . PRO A 1 95 ? 28.846 -6.670 -25.684 1.00 74.94 95 PRO A N 1
ATOM 741 C CA . PRO A 1 95 ? 28.181 -6.341 -26.953 1.00 74.94 95 PRO A CA 1
ATOM 742 C C . PRO A 1 95 ? 27.706 -7.612 -27.686 1.00 74.94 95 PRO A C 1
ATOM 744 O O . PRO A 1 95 ? 28.419 -8.611 -27.688 1.00 74.94 95 PRO A O 1
ATOM 747 N N . THR A 1 96 ? 26.513 -7.575 -28.294 1.00 77.06 96 THR A N 1
ATOM 748 C CA . THR A 1 96 ? 26.040 -8.660 -29.174 1.00 77.06 96 THR A CA 1
ATOM 749 C C . THR A 1 96 ? 26.176 -8.239 -30.632 1.00 77.06 96 THR A C 1
ATOM 751 O O . THR A 1 96 ? 25.781 -7.133 -31.002 1.00 77.06 96 THR A O 1
ATOM 754 N N . ASP A 1 97 ? 26.697 -9.139 -31.462 1.00 77.12 97 ASP A N 1
ATOM 755 C CA . ASP A 1 97 ? 26.799 -8.943 -32.911 1.00 77.12 97 ASP A CA 1
ATOM 756 C C . ASP A 1 97 ? 25.511 -9.376 -33.641 1.00 77.12 97 ASP A C 1
ATOM 758 O O . ASP A 1 97 ? 25.368 -9.174 -34.849 1.00 77.12 97 ASP A O 1
ATOM 762 N N . MET A 1 98 ? 24.551 -9.979 -32.923 1.00 83.56 98 MET A N 1
ATOM 763 C CA . MET A 1 98 ? 23.332 -10.541 -33.504 1.00 83.56 98 MET A CA 1
ATOM 764 C C . MET A 1 98 ? 22.097 -9.711 -33.152 1.00 83.56 98 MET A C 1
ATOM 766 O O . MET A 1 98 ? 21.454 -9.899 -32.121 1.00 83.56 98 MET A O 1
ATOM 770 N N . LEU A 1 99 ? 21.691 -8.845 -34.087 1.00 80.12 99 LEU A N 1
ATOM 771 C CA . LEU A 1 99 ? 20.463 -8.043 -33.985 1.00 80.12 99 LEU A CA 1
ATOM 772 C C . LEU A 1 99 ? 19.214 -8.895 -33.686 1.00 80.12 99 LEU A C 1
ATOM 774 O O . LEU A 1 99 ? 18.321 -8.455 -32.968 1.00 80.12 99 LEU A O 1
ATOM 778 N N . GLN A 1 100 ? 19.157 -10.122 -34.209 1.00 82.06 100 GLN A N 1
ATOM 779 C CA . GLN A 1 100 ? 18.034 -11.033 -33.987 1.00 82.06 100 GLN A CA 1
ATOM 780 C C . GLN A 1 100 ? 17.902 -11.457 -32.514 1.00 82.06 100 GLN A C 1
ATOM 782 O O . GLN A 1 100 ? 16.789 -11.496 -31.997 1.00 82.06 100 GLN A O 1
ATOM 787 N N . GLU A 1 101 ? 19.018 -11.708 -31.820 1.00 81.12 101 GLU A N 1
ATOM 788 C CA . GLU A 1 101 ? 19.008 -12.058 -30.391 1.00 81.12 101 GLU A CA 1
ATOM 789 C C . GLU A 1 101 ? 18.470 -10.900 -29.545 1.00 81.12 101 GLU A C 1
ATOM 791 O O . GLU A 1 101 ? 17.664 -11.101 -28.635 1.00 81.12 101 GLU A O 1
ATOM 796 N N . LEU A 1 102 ? 18.862 -9.669 -29.892 1.00 83.06 102 LEU A N 1
ATOM 797 C CA . LEU A 1 102 ? 18.375 -8.461 -29.232 1.00 83.06 102 LEU A CA 1
ATOM 798 C C . LEU A 1 102 ? 16.867 -8.258 -29.449 1.00 83.06 102 LEU A C 1
ATOM 800 O O . LEU A 1 102 ? 16.144 -7.967 -28.496 1.00 83.06 102 LEU A O 1
ATOM 804 N N . LEU A 1 103 ? 16.381 -8.437 -30.682 1.00 83.69 103 LEU A N 1
ATOM 805 C CA . LEU A 1 103 ? 14.961 -8.294 -31.025 1.00 83.69 103 LEU A CA 1
ATOM 806 C C . LEU A 1 103 ? 14.082 -9.333 -30.316 1.00 83.69 103 LEU A C 1
ATOM 808 O O . LEU A 1 103 ? 13.002 -9.000 -29.825 1.00 83.69 103 LEU A O 1
ATOM 812 N N . GLU A 1 104 ? 14.540 -10.582 -30.229 1.00 86.19 104 GLU A N 1
ATOM 813 C CA . GLU A 1 104 ? 13.817 -11.648 -29.531 1.00 86.19 104 GLU A CA 1
ATOM 814 C C . GLU A 1 104 ? 13.754 -11.400 -28.020 1.00 86.19 104 GLU A C 1
ATOM 816 O O . GLU A 1 104 ? 12.685 -11.535 -27.411 1.00 86.19 104 GLU A O 1
ATOM 821 N N . ALA A 1 105 ? 14.869 -10.972 -27.419 1.00 84.69 105 ALA A N 1
ATOM 822 C CA . ALA A 1 105 ? 14.911 -10.590 -26.013 1.00 84.69 105 ALA A CA 1
ATOM 823 C C . ALA A 1 105 ? 13.991 -9.389 -25.729 1.00 84.69 105 ALA A C 1
ATOM 825 O O . ALA A 1 105 ? 13.220 -9.434 -24.767 1.00 84.69 105 ALA A O 1
ATOM 826 N N . HIS A 1 106 ? 14.006 -8.363 -26.587 1.00 84.38 106 HIS A N 1
ATOM 827 C CA . HIS A 1 106 ? 13.121 -7.199 -26.498 1.00 84.38 106 HIS A CA 1
ATOM 828 C C . HIS A 1 106 ? 11.644 -7.589 -26.549 1.00 84.38 106 HIS A C 1
ATOM 830 O O . HIS A 1 106 ? 10.907 -7.284 -25.614 1.00 84.38 106 HIS A O 1
ATOM 836 N N . ALA A 1 107 ? 11.220 -8.341 -27.567 1.00 83.88 107 ALA A N 1
ATOM 837 C CA . ALA A 1 107 ? 9.825 -8.757 -27.727 1.00 83.88 107 ALA A CA 1
ATOM 838 C C . ALA A 1 107 ? 9.323 -9.642 -26.569 1.00 83.88 107 ALA A C 1
ATOM 840 O O . ALA A 1 107 ? 8.124 -9.716 -26.287 1.00 83.88 107 ALA A O 1
ATOM 841 N N . ALA A 1 108 ? 10.216 -10.370 -25.897 1.00 84.31 108 ALA A N 1
ATOM 842 C CA . ALA A 1 108 ? 9.872 -11.105 -24.686 1.00 84.31 108 ALA A CA 1
ATOM 843 C C . ALA A 1 108 ? 9.723 -10.172 -23.470 1.00 84.31 108 ALA A C 1
ATOM 845 O O . ALA A 1 108 ? 8.743 -10.290 -22.739 1.00 84.31 108 ALA A O 1
ATOM 846 N N . CYS A 1 109 ? 10.633 -9.213 -23.280 1.00 81.38 109 CYS A N 1
ATOM 847 C CA . CYS A 1 109 ? 10.562 -8.258 -22.169 1.00 81.38 109 CYS A CA 1
ATOM 848 C C . CYS A 1 109 ? 9.382 -7.276 -22.310 1.00 81.38 109 CYS A C 1
ATOM 850 O O . CYS A 1 109 ? 8.707 -6.986 -21.324 1.00 81.38 109 CYS A O 1
ATOM 852 N N . GLU A 1 110 ? 9.074 -6.829 -23.531 1.00 79.50 110 GLU A N 1
ATOM 853 C CA . GLU A 1 110 ? 7.915 -5.981 -23.849 1.00 79.50 110 GLU A CA 1
ATOM 854 C C . GLU A 1 110 ? 6.589 -6.667 -23.480 1.00 79.50 110 GLU A C 1
ATOM 856 O O . GLU A 1 110 ? 5.663 -6.023 -22.993 1.00 79.50 110 GLU A O 1
ATOM 861 N N . ARG A 1 111 ? 6.500 -7.996 -23.636 1.00 82.31 111 ARG A N 1
ATOM 862 C CA . ARG A 1 111 ? 5.319 -8.771 -23.218 1.00 82.31 111 ARG A CA 1
ATOM 863 C C . ARG A 1 111 ? 5.190 -8.906 -21.700 1.00 82.31 111 ARG A C 1
ATOM 865 O O . ARG A 1 111 ? 4.076 -9.058 -21.202 1.00 82.31 111 ARG A O 1
ATOM 872 N N . GLU A 1 112 ? 6.299 -8.871 -20.967 1.00 84.12 112 GLU A N 1
ATOM 873 C CA . GLU A 1 112 ? 6.331 -9.047 -19.508 1.00 84.12 112 GLU A CA 1
ATOM 874 C C . GLU A 1 112 ? 6.088 -7.736 -18.746 1.00 84.12 112 GLU A C 1
ATOM 876 O O . GLU A 1 112 ? 5.376 -7.733 -17.739 1.00 84.12 112 GLU A O 1
ATOM 881 N N . ALA A 1 113 ? 6.634 -6.615 -19.228 1.00 76.06 113 ALA A N 1
ATOM 882 C CA . ALA A 1 113 ? 6.575 -5.321 -18.543 1.00 76.06 113 ALA A CA 1
ATOM 883 C C . ALA A 1 113 ? 5.139 -4.854 -18.191 1.00 76.06 113 ALA A C 1
ATOM 885 O O . ALA A 1 113 ? 4.928 -4.402 -17.059 1.00 76.06 113 ALA A O 1
ATOM 886 N N . PRO A 1 114 ? 4.113 -5.026 -19.056 1.00 78.00 114 PRO A N 1
ATOM 887 C CA . PRO A 1 114 ? 2.727 -4.726 -18.704 1.00 78.00 114 PRO A CA 1
ATOM 888 C C . PRO A 1 114 ? 2.201 -5.537 -17.523 1.00 78.00 114 PRO A C 1
ATOM 890 O O . PRO A 1 114 ? 1.438 -5.004 -16.722 1.00 78.00 114 PRO A O 1
ATOM 893 N N . ALA A 1 115 ? 2.601 -6.802 -17.375 1.00 82.81 115 ALA A N 1
ATOM 894 C CA . ALA A 1 115 ? 2.162 -7.627 -16.252 1.00 82.81 115 ALA A CA 1
ATOM 895 C C . ALA A 1 115 ? 2.742 -7.112 -14.925 1.00 82.81 115 ALA A C 1
ATOM 897 O O . ALA A 1 115 ? 1.995 -6.945 -13.959 1.00 82.81 115 ALA A O 1
ATOM 898 N N . VAL A 1 116 ? 4.034 -6.764 -14.913 1.00 82.88 116 VAL A N 1
ATOM 899 C CA . VAL A 1 116 ? 4.724 -6.182 -13.745 1.00 82.88 116 VAL A CA 1
ATOM 900 C C . VAL A 1 116 ? 4.109 -4.838 -13.352 1.00 82.88 116 VAL A C 1
ATOM 902 O O . VAL A 1 116 ? 3.842 -4.581 -12.177 1.00 82.88 116 VAL A O 1
ATOM 905 N N . PHE A 1 117 ? 3.820 -3.984 -14.337 1.00 80.31 117 PHE A N 1
ATOM 906 C CA . PHE A 1 117 ? 3.115 -2.730 -14.093 1.00 80.31 117 PHE A CA 1
ATOM 907 C C . PHE A 1 117 ? 1.725 -2.981 -13.493 1.00 80.31 117 PHE A C 1
ATOM 909 O O . PHE A 1 117 ? 1.368 -2.387 -12.478 1.00 80.31 117 PHE A O 1
ATOM 916 N N . MET A 1 118 ? 0.943 -3.890 -14.079 1.00 77.50 118 MET A N 1
ATOM 917 C CA . MET A 1 118 ? -0.426 -4.177 -13.641 1.00 77.50 118 MET A CA 1
ATOM 918 C C . MET A 1 118 ? -0.497 -4.728 -12.215 1.00 77.50 118 MET A C 1
ATOM 920 O O . MET A 1 118 ? -1.453 -4.405 -11.506 1.00 77.50 118 MET A O 1
ATOM 924 N N . GLU A 1 119 ? 0.502 -5.503 -11.791 1.00 82.25 119 GLU A N 1
ATOM 925 C CA . GLU A 1 119 ? 0.630 -6.024 -10.425 1.00 82.25 119 GLU A CA 1
ATOM 926 C C . GLU A 1 119 ? 0.846 -4.911 -9.387 1.00 82.25 119 GLU A C 1
ATOM 928 O O . GLU A 1 119 ? 0.369 -5.003 -8.255 1.00 82.25 119 GLU A O 1
ATOM 933 N N . HIS A 1 120 ? 1.550 -3.845 -9.764 1.00 79.38 120 HIS A N 1
ATOM 934 C CA . HIS A 1 120 ? 1.961 -2.789 -8.837 1.00 79.38 120 HIS A CA 1
ATOM 935 C C . HIS A 1 120 ? 1.219 -1.459 -9.011 1.00 79.38 120 HIS A C 1
ATOM 937 O O . HIS A 1 120 ? 1.334 -0.588 -8.151 1.00 79.38 120 HIS A O 1
ATOM 943 N N . SER A 1 121 ? 0.466 -1.302 -10.099 1.00 76.38 121 SER A N 1
ATOM 944 C CA . SER A 1 121 ? -0.299 -0.096 -10.414 1.00 76.38 121 SER A CA 1
ATOM 945 C C . SER A 1 121 ? -1.493 0.113 -9.481 1.00 76.38 121 SER A C 1
ATOM 947 O O . SER A 1 121 ? -2.187 -0.820 -9.062 1.00 76.38 121 SER A O 1
ATOM 949 N N . PHE A 1 122 ? -1.770 1.381 -9.208 1.00 76.81 122 PHE A N 1
ATOM 950 C CA . PHE A 1 122 ? -3.017 1.838 -8.626 1.00 76.81 122 PHE A CA 1
ATOM 951 C C . PHE A 1 122 ? -4.144 1.771 -9.667 1.00 76.81 122 PHE A C 1
ATOM 953 O O . PHE A 1 122 ? -3.944 1.978 -10.859 1.00 76.81 122 PHE A O 1
ATOM 960 N N . LYS A 1 123 ? -5.357 1.451 -9.217 1.00 69.12 123 LYS A N 1
ATOM 961 C CA . LYS A 1 123 ? -6.448 0.917 -10.050 1.00 69.12 123 LYS A CA 1
ATOM 962 C C . LYS A 1 123 ? -7.216 1.946 -10.909 1.00 69.12 123 LYS A C 1
ATOM 964 O O . LYS A 1 123 ? -8.283 1.591 -11.400 1.00 69.12 123 LYS A O 1
ATOM 969 N N . GLU A 1 124 ? -6.727 3.177 -11.066 1.00 58.41 124 GLU A N 1
ATOM 970 C CA . GLU A 1 124 ? -7.361 4.184 -11.941 1.00 58.41 124 GLU A CA 1
ATOM 971 C C . GLU A 1 124 ? -7.181 3.832 -13.426 1.00 58.41 124 GLU A C 1
ATOM 973 O O . GLU A 1 124 ? -6.276 3.066 -13.759 1.00 58.41 124 GLU A O 1
ATOM 978 N N . ASP A 1 125 ? -8.085 4.340 -14.279 1.00 57.78 125 ASP A N 1
ATOM 979 C CA . ASP A 1 125 ? -8.287 3.979 -15.693 1.00 57.78 125 ASP A CA 1
ATOM 980 C C . ASP A 1 125 ? -7.009 3.513 -16.403 1.00 57.78 125 ASP A C 1
ATOM 982 O O . ASP A 1 125 ? -6.186 4.272 -16.918 1.00 57.78 125 ASP A O 1
ATOM 986 N N . LYS A 1 126 ? -6.850 2.188 -16.420 1.00 59.69 126 LYS A N 1
ATOM 987 C CA . LYS A 1 126 ? -5.591 1.514 -16.757 1.00 59.69 126 LYS A CA 1
ATOM 988 C C . LYS A 1 126 ? -5.206 1.652 -18.229 1.00 59.69 126 LYS A C 1
ATOM 990 O O . LYS A 1 126 ? -4.100 1.282 -18.604 1.00 59.69 126 LYS A O 1
ATOM 995 N N . GLN A 1 127 ? -6.104 2.175 -19.059 1.00 58.59 127 GLN A N 1
ATOM 996 C CA . GLN A 1 127 ? -5.938 2.272 -20.505 1.00 58.59 127 GLN A CA 1
ATOM 997 C C . GLN A 1 127 ? -4.946 3.380 -20.907 1.00 58.59 127 GLN A C 1
ATOM 999 O O . GLN A 1 127 ? -4.108 3.172 -21.787 1.00 58.59 127 GLN A O 1
ATOM 1004 N N . GLU A 1 128 ? -4.971 4.529 -20.223 1.00 61.69 128 GLU A N 1
ATOM 1005 C CA . GLU A 1 128 ? -4.020 5.627 -20.464 1.00 61.69 128 GLU A CA 1
ATOM 1006 C C . GLU A 1 128 ? -2.620 5.270 -19.935 1.00 61.69 128 GLU A C 1
ATOM 1008 O O . GLU A 1 128 ? -1.605 5.503 -20.591 1.00 61.69 128 GLU A O 1
ATOM 1013 N N . LEU A 1 129 ? -2.562 4.589 -18.788 1.00 58.53 129 LEU A N 1
ATOM 1014 C CA . LEU A 1 129 ? -1.307 4.151 -18.175 1.00 58.53 129 LEU A CA 1
ATOM 1015 C C . LEU A 1 129 ? -0.631 3.012 -18.952 1.00 58.53 129 LEU A C 1
ATOM 1017 O O . LEU A 1 129 ? 0.589 3.017 -19.093 1.00 58.53 129 LEU A O 1
ATOM 1021 N N . GLN A 1 130 ? -1.405 2.076 -19.511 1.00 57.09 130 GLN A N 1
ATOM 1022 C CA . GLN A 1 130 ? -0.885 1.068 -20.442 1.00 57.09 130 GLN A CA 1
ATOM 1023 C C . GLN A 1 130 ? -0.302 1.712 -21.703 1.00 57.09 130 GLN A C 1
ATOM 1025 O O . GLN A 1 130 ? 0.763 1.299 -22.154 1.00 57.09 130 GLN A O 1
ATOM 1030 N N . SER A 1 131 ? -0.952 2.751 -22.234 1.00 61.41 131 SER A N 1
ATOM 1031 C CA . SER A 1 131 ? -0.443 3.492 -23.395 1.00 61.41 131 SER A CA 1
ATOM 1032 C C . SER A 1 131 ? 0.895 4.175 -23.081 1.00 61.41 131 SER A C 1
ATOM 1034 O O . SER A 1 131 ? 1.834 4.070 -23.866 1.00 61.41 131 SER A O 1
ATOM 1036 N N . ASN A 1 132 ? 1.029 4.784 -21.898 1.00 62.16 132 ASN A N 1
ATOM 1037 C CA . ASN A 1 132 ? 2.296 5.365 -21.438 1.00 62.16 132 ASN A CA 1
ATOM 1038 C C . ASN A 1 132 ? 3.389 4.309 -21.227 1.00 62.16 132 ASN A C 1
ATOM 1040 O O . ASN A 1 132 ? 4.546 4.565 -21.543 1.00 62.16 132 ASN A O 1
ATOM 1044 N N . LEU A 1 133 ? 3.043 3.116 -20.737 1.00 61.94 133 LEU A N 1
ATOM 1045 C CA . LEU A 1 133 ? 4.008 2.032 -20.561 1.00 61.94 133 LEU A CA 1
ATOM 1046 C C . LEU A 1 133 ? 4.548 1.524 -21.906 1.00 61.94 133 LEU A C 1
ATOM 1048 O O . LEU A 1 133 ? 5.753 1.345 -22.043 1.00 61.94 133 LEU A O 1
ATOM 1052 N N . VAL A 1 134 ? 3.678 1.361 -22.910 1.00 61.03 134 VAL A N 1
ATOM 1053 C CA . VAL A 1 134 ? 4.093 1.022 -24.282 1.00 61.03 134 VAL A CA 1
ATOM 1054 C C . VAL A 1 134 ? 5.026 2.104 -24.825 1.00 61.03 134 VAL A C 1
ATOM 1056 O O . VAL A 1 134 ? 6.089 1.783 -25.342 1.00 61.03 134 VAL A O 1
ATOM 1059 N N . ILE A 1 135 ? 4.699 3.386 -24.631 1.00 58.41 135 ILE A N 1
ATOM 1060 C CA . ILE A 1 135 ? 5.572 4.500 -25.034 1.00 58.41 135 ILE A CA 1
ATOM 1061 C C . ILE A 1 135 ? 6.933 4.425 -24.328 1.00 58.41 135 ILE A C 1
ATOM 1063 O O . ILE A 1 135 ? 7.950 4.647 -24.978 1.00 58.41 135 ILE A O 1
ATOM 1067 N N . ILE A 1 136 ? 6.989 4.085 -23.038 1.00 59.56 136 ILE A N 1
ATOM 1068 C CA . ILE A 1 136 ? 8.248 3.965 -22.282 1.00 59.56 136 ILE A CA 1
ATOM 1069 C C . ILE A 1 136 ? 9.082 2.776 -22.775 1.00 59.56 136 ILE A C 1
ATOM 1071 O O . ILE A 1 136 ? 10.264 2.956 -23.059 1.00 59.56 136 ILE A O 1
ATOM 1075 N N . CYS A 1 137 ? 8.476 1.602 -22.974 1.00 56.81 137 CYS A N 1
ATOM 1076 C CA . CYS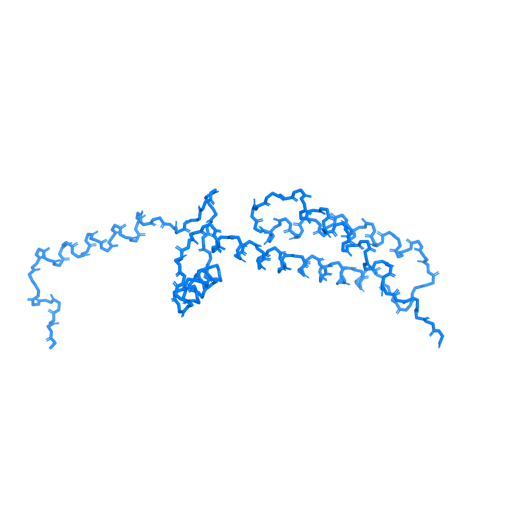 A 1 137 ? 9.155 0.439 -23.557 1.00 56.81 137 CYS A CA 1
ATOM 1077 C C . CYS A 1 137 ? 9.700 0.738 -24.966 1.00 56.81 137 CYS A C 1
ATOM 1079 O O . CYS A 1 137 ? 10.832 0.366 -25.275 1.00 56.81 137 CYS A O 1
ATOM 1081 N N . PHE A 1 138 ? 8.944 1.477 -25.787 1.00 56.06 138 PHE A N 1
ATOM 1082 C CA . PHE A 1 138 ? 9.407 1.976 -27.086 1.00 56.06 138 PHE A CA 1
ATOM 1083 C C . PHE A 1 138 ? 10.552 2.990 -26.941 1.00 56.06 138 PHE A C 1
ATOM 1085 O O . PHE A 1 138 ? 11.537 2.922 -27.667 1.00 56.06 138 PHE A O 1
ATOM 1092 N N . SER A 1 139 ? 10.459 3.921 -25.990 1.00 52.19 139 SER A N 1
ATOM 1093 C CA . SER A 1 139 ? 11.456 4.978 -25.778 1.00 52.19 139 SER A CA 1
ATOM 1094 C C . SER A 1 139 ? 12.817 4.414 -25.376 1.00 52.19 139 SER A C 1
ATOM 1096 O O . SER A 1 139 ? 13.833 4.906 -25.852 1.00 52.19 139 SER A O 1
ATOM 1098 N N . ILE A 1 140 ? 12.859 3.355 -24.562 1.00 50.28 140 ILE A N 1
ATOM 1099 C CA . ILE A 1 140 ? 14.109 2.695 -24.145 1.00 50.28 140 ILE A CA 1
ATOM 1100 C C . ILE A 1 140 ? 14.840 2.077 -25.347 1.00 50.28 140 ILE A C 1
ATOM 1102 O O . ILE A 1 140 ? 16.064 2.133 -25.418 1.00 50.28 140 ILE A O 1
ATOM 1106 N N . TYR A 1 141 ? 14.100 1.563 -26.333 1.00 50.12 141 TYR A N 1
ATOM 1107 C CA . TYR A 1 141 ? 14.673 1.023 -27.569 1.00 50.12 141 TYR A CA 1
ATOM 1108 C C . TYR A 1 141 ? 15.304 2.109 -28.465 1.00 50.12 141 TYR A C 1
ATOM 1110 O O . TYR A 1 141 ? 16.235 1.823 -29.212 1.00 50.12 141 TYR A O 1
ATOM 1118 N N . PHE A 1 142 ? 14.825 3.359 -28.382 1.00 46.09 142 PHE A N 1
ATOM 1119 C CA . PHE A 1 142 ? 15.266 4.475 -29.235 1.00 46.09 142 PHE A CA 1
ATOM 1120 C C . PHE A 1 142 ? 16.145 5.532 -28.532 1.00 46.09 142 PHE A C 1
ATOM 1122 O O . PHE A 1 142 ? 16.744 6.356 -29.222 1.00 46.09 142 PHE A O 1
ATOM 1129 N N . LEU A 1 143 ? 16.229 5.543 -27.194 1.00 36.56 143 LEU A N 1
ATOM 1130 C CA . LEU A 1 143 ? 16.998 6.528 -26.409 1.00 36.56 143 LEU A CA 1
ATOM 1131 C C . LEU A 1 143 ? 18.305 5.997 -25.809 1.00 36.56 143 LEU A C 1
ATO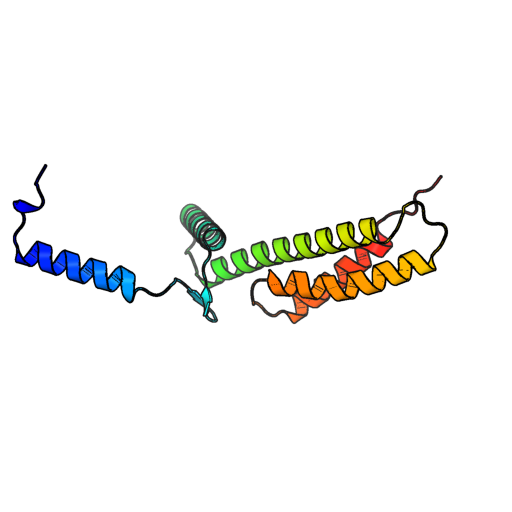M 1133 O O . LEU A 1 143 ? 19.075 6.799 -25.281 1.00 36.56 143 LEU A O 1
ATOM 1137 N N . SER A 1 144 ? 18.608 4.701 -25.904 1.00 37.12 144 SER A N 1
ATOM 1138 C CA . SER A 1 144 ? 20.007 4.284 -25.803 1.00 37.12 144 SER A CA 1
ATOM 1139 C C . SER A 1 144 ? 20.691 4.691 -27.109 1.00 37.12 144 SER A C 1
ATOM 1141 O O . SER A 1 144 ? 20.332 4.141 -28.153 1.00 37.12 144 SER A O 1
ATOM 1143 N N . PRO A 1 145 ? 21.628 5.662 -27.104 1.00 31.86 145 PRO A N 1
ATOM 1144 C CA . PRO A 1 145 ? 22.390 5.935 -28.311 1.00 31.86 145 PRO A CA 1
ATOM 1145 C C . PRO A 1 145 ? 23.081 4.628 -28.726 1.00 31.86 145 PRO A C 1
ATOM 1147 O O . PRO A 1 145 ? 23.499 3.870 -27.838 1.00 31.86 145 PRO A O 1
ATOM 1150 N N . PRO A 1 146 ? 23.223 4.329 -30.034 1.00 38.72 146 PRO A N 1
ATOM 1151 C CA . PRO A 1 146 ? 24.259 3.388 -30.423 1.00 38.72 146 PRO A CA 1
ATOM 1152 C C . PRO A 1 146 ? 25.536 3.887 -29.747 1.00 38.72 146 PRO A C 1
ATOM 1154 O O . PRO A 1 146 ? 25.813 5.087 -29.771 1.00 38.72 146 PRO A O 1
ATOM 1157 N N . LEU A 1 147 ? 26.241 3.004 -29.044 1.00 37.28 147 LEU A N 1
ATOM 1158 C CA . LEU A 1 147 ? 27.581 3.314 -28.568 1.00 37.28 147 LEU A CA 1
ATOM 1159 C C . LEU A 1 147 ? 28.398 3.656 -29.824 1.00 37.28 147 LEU A C 1
ATOM 1161 O O . LEU A 1 147 ? 28.816 2.757 -30.548 1.00 37.28 147 LEU A O 1
ATOM 1165 N N . GLU A 1 148 ? 28.492 4.945 -30.147 1.00 33.03 148 GLU A N 1
ATOM 1166 C CA . GLU A 1 148 ? 29.348 5.458 -31.208 1.00 33.03 148 GLU A CA 1
ATOM 1167 C C . GLU A 1 148 ? 30.794 5.356 -30.705 1.00 33.03 148 GLU A C 1
ATOM 1169 O O . GLU A 1 148 ? 31.128 5.943 -29.676 1.00 33.03 148 GLU A O 1
ATOM 1174 N N . GLU A 1 149 ? 31.550 4.516 -31.423 1.00 35.34 149 GLU A N 1
ATOM 1175 C CA . GLU A 1 149 ? 33.012 4.303 -31.518 1.00 35.34 149 GLU A CA 1
ATOM 1176 C C . GLU A 1 149 ? 33.947 4.796 -30.396 1.00 35.34 149 GLU A C 1
ATOM 1178 O O . GLU A 1 149 ? 34.130 6.021 -30.207 1.00 35.34 149 GLU A O 1
#

Organism: Camelus dromedarius (NCBI:txid9838)

Sequence (149 aa):
MVFEDQLDPKFQEQTKNFCSYIFTDARTKTLTEGIMVTGKGLRTLVVTYLDTINSGAVPRLENAVTTLAQLENSAAIQKADNHYSEQIAQRVSFPTDMLQELLEAHAACEREAPAVFMEHSFKEDKQELQSNLVIICFSIYFLSPPLEE

InterPro domains:
  IPR003191 Guanylate-binding protein/Atlastin, C-terminal [PF02841] (33-134)
  IPR030386 GB1/RHD3-type guanine nucleotide-binding (G) domain [PS51715] (1-27)
  IPR036543 Guanylate-binding protein, C-terminal domain superfamily [SSF48340] (33-134)

pLDDT: mean 81.35, std 15.72, range [31.86, 98.12]

Radius of gyration: 24.76 Å; chains: 1; bounding box: 51×40×75 Å

Secondary structure (DSSP, 8-state):
---GGGS-HHHHHHHHHHHHHHHHHPPPPB-GGG-B--HHHHHHHHHHHHHHHHTTPPP-HHHHHHHHHHHHHHHHHHHHHHHHHHHHHHH-PSSPS-HHHHHHHHHHHHHHHHHHHHHHS-SS-HHHHHHHHHHHHHHHHHHS-----

Foldseek 3Di:
DDDPVNDDPVVVVVVVVVVVCCVPPPDADAAPPRHGQDPVLVVQLVVQCVVCVVVVHHDDSVVSLVSSQVVQLVVLLVQLVVQLVVQLVVQDDPPDPDPVSSVVSLVVSLVCSLVSSVVRHDDPPCPVSVVVSNVVSVCVVVPPPDPDD